Protein AF-A0A936DSF7-F1 (afdb_monomer)

Secondary structure (DSSP, 8-state):
-PPPPPS-SHHHHHHHHHHHHHHHHH-TTTHHIIIIIS---HHHHHHHHHHHHHHHHH--S-----HHHHHHHHHHHS---HHHHHHHHHHHHHHHHHH--SHHHHHHHHHHHHHHHHHHHH-

Structure (mmCIF, N/CA/C/O backbone):
data_AF-A0A936DSF7-F1
#
_entry.id   AF-A0A936DSF7-F1
#
loop_
_atom_site.group_PDB
_atom_site.id
_atom_site.type_symbol
_atom_site.label_atom_id
_atom_site.label_alt_id
_atom_site.label_comp_id
_atom_site.label_asym_id
_atom_site.label_entity_id
_atom_site.label_seq_id
_atom_site.pdbx_PDB_ins_code
_atom_site.Cartn_x
_atom_site.Cartn_y
_atom_site.Cartn_z
_atom_site.occupancy
_atom_site.B_iso_or_equiv
_atom_site.auth_seq_id
_atom_site.auth_comp_id
_atom_site.auth_asym_id
_atom_site.auth_atom_id
_atom_site.pdbx_PDB_model_num
ATOM 1 N N . MET A 1 1 ? -27.766 5.519 6.457 1.00 62.31 1 MET A N 1
ATOM 2 C CA . MET A 1 1 ? -26.632 4.619 6.184 1.00 62.31 1 MET A CA 1
ATOM 3 C C . MET A 1 1 ? -25.737 4.709 7.389 1.00 62.31 1 MET A C 1
ATOM 5 O O . MET A 1 1 ? -25.392 5.827 7.757 1.00 62.31 1 MET A O 1
ATOM 9 N N . ASP A 1 2 ? -25.461 3.582 8.032 1.00 75.12 2 ASP A N 1
ATOM 10 C CA . ASP A 1 2 ? -24.519 3.556 9.147 1.00 75.12 2 ASP A CA 1
ATOM 11 C C . ASP A 1 2 ? -23.113 3.904 8.640 1.00 75.12 2 ASP A C 1
ATOM 13 O O . ASP A 1 2 ? -22.799 3.610 7.478 1.00 75.12 2 ASP A O 1
ATOM 17 N N . PRO A 1 3 ? -22.284 4.562 9.468 1.00 86.19 3 PRO A N 1
ATOM 18 C CA . PRO A 1 3 ? -20.909 4.846 9.099 1.00 86.19 3 PRO A CA 1
ATOM 19 C C . PRO A 1 3 ? -20.162 3.541 8.821 1.00 86.19 3 PRO A C 1
ATOM 21 O O . PRO A 1 3 ? -20.387 2.514 9.472 1.00 86.19 3 PRO A O 1
ATOM 24 N N . ARG A 1 4 ? -19.266 3.579 7.837 1.00 96.12 4 ARG A N 1
ATOM 25 C CA . ARG A 1 4 ? -18.401 2.432 7.544 1.00 96.12 4 ARG A CA 1
ATOM 26 C C . ARG A 1 4 ? -17.424 2.212 8.703 1.00 96.12 4 ARG A C 1
ATOM 28 O O . ARG A 1 4 ? -17.081 3.159 9.409 1.00 96.12 4 ARG A O 1
ATOM 35 N N . PRO A 1 5 ? -16.966 0.971 8.920 1.00 97.44 5 PRO A N 1
ATOM 36 C CA . PRO A 1 5 ? -15.963 0.694 9.941 1.00 97.44 5 PRO A CA 1
ATOM 37 C C . PRO A 1 5 ? -14.621 1.373 9.628 1.00 97.44 5 PRO A C 1
ATOM 39 O O . PRO A 1 5 ? -14.300 1.620 8.467 1.00 97.44 5 PRO A O 1
ATOM 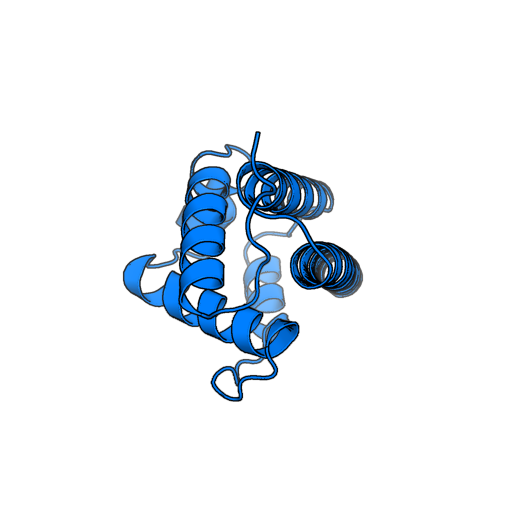42 N N . ASP A 1 6 ? -13.794 1.588 10.653 1.00 98.06 6 ASP A N 1
ATOM 43 C CA . ASP A 1 6 ? -12.396 2.011 10.477 1.00 98.06 6 ASP A CA 1
ATOM 44 C C . ASP A 1 6 ? -11.457 0.801 10.323 1.00 98.06 6 ASP A C 1
ATOM 46 O O . ASP A 1 6 ? -11.837 -0.342 10.584 1.00 98.06 6 ASP A O 1
ATOM 50 N N . LEU A 1 7 ? -10.214 1.035 9.909 1.00 97.56 7 LEU A N 1
ATOM 51 C CA . LEU A 1 7 ? -9.183 0.025 9.661 1.00 97.56 7 LEU A CA 1
ATOM 52 C C . LEU A 1 7 ? -8.406 -0.337 10.948 1.00 97.56 7 LEU A C 1
ATOM 54 O O . LEU A 1 7 ? -7.184 -0.216 11.013 1.00 97.56 7 LEU A O 1
ATOM 58 N N . ASP A 1 8 ? -9.134 -0.734 11.992 1.00 97.81 8 ASP A N 1
ATOM 59 C CA . ASP A 1 8 ? -8.665 -0.838 13.388 1.00 97.81 8 ASP A CA 1
ATOM 60 C C . ASP A 1 8 ? -8.318 -2.256 13.873 1.00 97.81 8 ASP A C 1
ATOM 62 O O . ASP A 1 8 ? -8.012 -2.455 15.048 1.00 97.81 8 ASP A O 1
ATOM 66 N N . SER A 1 9 ? -8.361 -3.248 12.987 1.00 98.50 9 SER A N 1
ATOM 67 C CA . SER A 1 9 ? -8.172 -4.658 13.339 1.00 98.50 9 SER A CA 1
ATOM 68 C C . SER A 1 9 ? -7.507 -5.447 12.207 1.00 98.50 9 SER A C 1
ATOM 70 O O . SER A 1 9 ? -7.687 -5.099 11.031 1.00 98.50 9 SER A O 1
ATOM 72 N N . PRO A 1 10 ? -6.750 -6.517 12.523 1.00 98.38 10 PRO A N 1
ATOM 73 C CA . PRO A 1 10 ? -6.145 -7.390 11.515 1.00 98.38 10 PRO A CA 1
ATOM 74 C C . PRO A 1 10 ? -7.166 -7.960 10.525 1.00 98.38 10 PRO A C 1
ATOM 76 O O . PRO A 1 10 ? -6.908 -8.015 9.325 1.00 98.38 10 PRO A O 1
ATOM 79 N N . GLU A 1 11 ? -8.364 -8.312 10.994 1.00 98.56 11 GLU A N 1
ATOM 80 C CA . GLU A 1 11 ? -9.442 -8.848 10.161 1.00 98.56 11 GLU A CA 1
ATOM 81 C C . GLU A 1 11 ? -9.903 -7.821 9.121 1.00 98.56 11 GLU A C 1
ATOM 83 O O . GLU A 1 11 ? -10.083 -8.150 7.947 1.00 98.56 11 GLU A O 1
ATOM 88 N N . ARG A 1 12 ? -10.041 -6.552 9.521 1.00 98.56 12 ARG A N 1
ATOM 89 C CA . ARG A 1 12 ? -10.419 -5.463 8.609 1.00 98.56 12 ARG A CA 1
ATOM 90 C C . ARG A 1 12 ? -9.302 -5.123 7.631 1.00 98.56 12 ARG A C 1
ATOM 92 O O . ARG A 1 12 ? -9.581 -4.908 6.452 1.00 98.56 12 ARG A O 1
ATOM 99 N N . ILE A 1 13 ? -8.045 -5.147 8.079 1.00 98.69 13 ILE A N 1
ATOM 100 C CA . ILE A 1 13 ? -6.884 -5.025 7.187 1.00 98.69 13 ILE A CA 1
ATOM 101 C C . ILE A 1 13 ? -6.897 -6.150 6.158 1.00 98.69 13 ILE A C 1
ATOM 103 O O . ILE A 1 13 ? -6.724 -5.881 4.973 1.00 98.69 13 ILE A O 1
ATOM 107 N N . ARG A 1 14 ? -7.163 -7.391 6.570 1.00 98.56 14 ARG A N 1
ATOM 108 C CA . ARG A 1 14 ? -7.241 -8.518 5.644 1.00 98.56 14 ARG A CA 1
ATOM 109 C C . ARG A 1 14 ? -8.324 -8.314 4.586 1.00 98.56 14 ARG A C 1
ATOM 111 O O . ARG A 1 14 ? -8.027 -8.444 3.401 1.00 98.56 14 ARG A O 1
ATOM 118 N N . VAL A 1 15 ? -9.537 -7.938 4.998 1.00 98.69 15 VAL A N 1
ATOM 119 C CA . VAL A 1 15 ? -10.650 -7.643 4.077 1.00 98.69 15 VAL A CA 1
ATOM 120 C C . VAL A 1 15 ? -10.268 -6.548 3.080 1.00 98.69 15 VAL A C 1
ATOM 122 O O . VAL A 1 15 ? -10.480 -6.706 1.877 1.00 98.69 15 VAL A O 1
ATOM 125 N N . PHE A 1 16 ? -9.658 -5.465 3.563 1.00 98.75 16 PHE A N 1
ATOM 126 C CA . PHE A 1 16 ? -9.175 -4.382 2.715 1.00 98.75 16 PHE A CA 1
ATOM 127 C C . PHE A 1 16 ? -8.120 -4.860 1.704 1.00 98.75 16 PHE A C 1
ATOM 129 O O . PHE A 1 16 ? -8.231 -4.567 0.514 1.00 98.75 16 PHE A O 1
ATOM 136 N N . ILE A 1 17 ? -7.107 -5.607 2.153 1.00 98.69 17 ILE A N 1
ATOM 137 C CA . ILE A 1 17 ? -6.020 -6.083 1.291 1.00 98.69 17 ILE A CA 1
ATOM 138 C C . ILE A 1 17 ? -6.532 -7.065 0.237 1.00 98.69 17 ILE A C 1
ATOM 140 O O . ILE A 1 17 ? -6.135 -6.945 -0.922 1.00 98.69 17 ILE A O 1
ATOM 144 N N . ASP A 1 18 ? -7.445 -7.971 0.583 1.00 98.56 18 ASP A N 1
ATOM 145 C CA . ASP A 1 18 ? -8.073 -8.868 -0.393 1.00 98.56 18 ASP A CA 1
ATOM 146 C C . ASP A 1 18 ? -8.836 -8.065 -1.465 1.00 98.56 18 ASP A C 1
ATOM 148 O O . ASP A 1 18 ? -8.649 -8.276 -2.667 1.00 98.56 18 ASP A O 1
ATOM 152 N N . ALA A 1 19 ? -9.639 -7.079 -1.047 1.00 98.62 19 ALA A N 1
ATOM 153 C CA . ALA A 1 19 ? -10.392 -6.215 -1.955 1.00 98.62 19 ALA A CA 1
ATOM 154 C C . ALA A 1 19 ? -9.479 -5.347 -2.842 1.00 98.62 19 ALA A C 1
ATOM 156 O O . ALA A 1 19 ? -9.783 -5.100 -4.015 1.00 98.62 19 ALA A O 1
ATOM 157 N N . PHE A 1 20 ? -8.361 -4.878 -2.296 1.00 98.81 20 PHE A N 1
ATOM 158 C CA . PHE A 1 20 ? -7.361 -4.117 -3.029 1.00 98.81 20 PHE A CA 1
ATOM 159 C C . PHE A 1 20 ? -6.652 -4.977 -4.082 1.00 98.81 20 PHE A C 1
ATOM 161 O O . PHE A 1 20 ? -6.586 -4.584 -5.248 1.00 98.81 20 PHE A O 1
ATOM 168 N N . TYR A 1 21 ? -6.189 -6.176 -3.718 1.00 98.56 21 TYR A N 1
ATOM 169 C CA . TYR A 1 21 ? -5.522 -7.071 -4.666 1.00 98.56 21 TYR A CA 1
ATOM 170 C C . TYR A 1 21 ? -6.456 -7.558 -5.769 1.00 98.56 21 TYR A C 1
ATOM 172 O O . TYR A 1 21 ? -6.029 -7.632 -6.917 1.00 98.56 21 TYR A O 1
ATOM 180 N N . ALA A 1 22 ? -7.736 -7.798 -5.475 1.00 98.50 22 ALA A N 1
ATOM 181 C CA . ALA A 1 22 ? -8.716 -8.107 -6.515 1.00 98.50 22 ALA A CA 1
ATOM 182 C C . ALA A 1 22 ? -8.765 -7.018 -7.606 1.00 98.50 22 ALA A C 1
ATOM 184 O O . ALA A 1 22 ? -8.830 -7.333 -8.792 1.00 98.50 22 ALA A O 1
ATOM 185 N N . ARG A 1 23 ? -8.661 -5.737 -7.223 1.00 98.69 23 ARG A N 1
ATOM 186 C CA . ARG A 1 23 ? -8.611 -4.612 -8.172 1.00 98.69 23 ARG A CA 1
ATOM 187 C C . ARG A 1 23 ? -7.275 -4.528 -8.904 1.00 98.69 23 ARG A C 1
ATOM 189 O O . ARG A 1 23 ? -7.269 -4.332 -10.112 1.00 98.69 23 ARG A O 1
ATOM 196 N N . VAL A 1 24 ? -6.155 -4.697 -8.197 1.00 98.56 24 VAL A N 1
ATOM 197 C CA . VAL A 1 24 ? -4.805 -4.671 -8.793 1.00 98.56 24 VAL A CA 1
ATOM 198 C C . VAL A 1 24 ? -4.645 -5.745 -9.866 1.00 98.56 24 VAL A C 1
ATOM 200 O O . VAL A 1 24 ? -4.094 -5.472 -10.927 1.00 98.56 24 VAL A O 1
ATOM 203 N N . LEU A 1 25 ? -5.139 -6.956 -9.609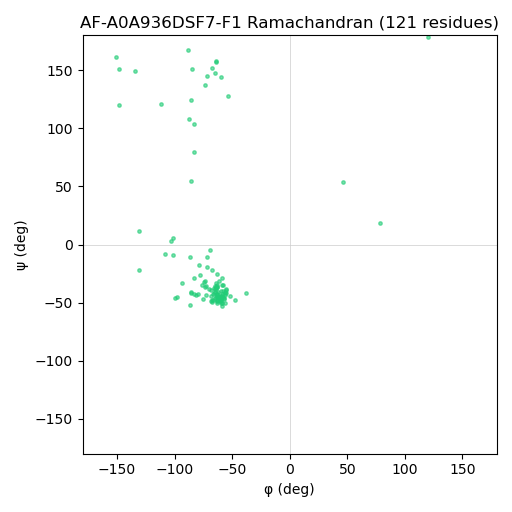 1.00 98.25 25 LEU A N 1
ATOM 204 C CA . LEU A 1 25 ? -5.003 -8.083 -10.534 1.00 98.25 25 LEU A CA 1
ATOM 205 C C . LEU A 1 25 ? -6.002 -8.045 -11.695 1.00 98.25 25 LEU A C 1
ATOM 207 O O . LEU A 1 25 ? -5.786 -8.716 -12.697 1.00 98.25 25 LEU A O 1
ATOM 211 N N . ALA A 1 26 ? -7.076 -7.265 -11.572 1.00 98.31 26 ALA A N 1
ATOM 212 C CA . ALA A 1 26 ? -7.998 -6.983 -12.670 1.00 98.31 26 ALA A CA 1
ATOM 213 C C . ALA A 1 26 ? -7.546 -5.790 -13.532 1.00 98.31 26 ALA A C 1
ATOM 215 O O . ALA A 1 26 ? -8.124 -5.539 -14.589 1.00 98.31 26 ALA A O 1
ATOM 216 N N . ASP A 1 27 ? -6.542 -5.032 -13.087 1.00 98.62 27 ASP A N 1
ATOM 217 C CA . ASP A 1 27 ? -6.087 -3.836 -13.779 1.00 98.62 27 ASP A CA 1
ATOM 218 C C . ASP A 1 27 ? -5.057 -4.160 -14.875 1.00 98.62 27 ASP A C 1
ATOM 220 O O . ASP A 1 27 ? -4.010 -4.730 -14.573 1.00 98.62 27 ASP A O 1
ATOM 224 N N . PRO A 1 28 ? -5.278 -3.758 -16.139 1.00 97.81 28 PRO A N 1
ATOM 225 C CA . PRO A 1 28 ? -4.398 -4.136 -17.245 1.00 97.81 28 PRO A CA 1
ATOM 226 C C . PRO A 1 28 ? -2.996 -3.513 -17.177 1.00 97.81 28 PRO A C 1
ATOM 228 O O . PRO A 1 28 ? -2.072 -4.047 -17.789 1.00 97.81 28 PRO A O 1
ATOM 231 N N . LEU A 1 29 ? -2.813 -2.401 -16.454 1.00 97.56 29 LEU A N 1
ATOM 232 C CA . LEU A 1 29 ? -1.498 -1.782 -16.275 1.00 97.56 29 LEU A CA 1
ATOM 233 C C . LEU A 1 29 ? -0.711 -2.486 -15.164 1.00 97.56 29 LEU A C 1
ATOM 235 O O . LEU A 1 29 ? 0.484 -2.743 -15.320 1.00 97.56 29 LEU A O 1
ATOM 239 N N . LEU A 1 30 ? -1.369 -2.792 -14.044 1.00 98.25 30 LEU A N 1
ATOM 240 C CA . LEU A 1 30 ? -0.704 -3.368 -12.877 1.00 98.25 30 LEU A CA 1
ATOM 241 C C . LEU A 1 30 ? -0.585 -4.887 -12.937 1.00 98.25 30 LEU A C 1
ATOM 243 O O . LEU A 1 30 ? 0.465 -5.409 -12.566 1.00 98.25 30 LEU A O 1
ATOM 247 N N . ALA A 1 31 ? -1.611 -5.602 -13.400 1.00 98.06 31 ALA A N 1
ATOM 248 C CA . ALA A 1 31 ? -1.647 -7.061 -13.352 1.00 98.06 31 ALA A CA 1
ATOM 249 C C . ALA A 1 31 ? -0.386 -7.719 -13.947 1.00 98.06 31 ALA A C 1
ATOM 251 O O . ALA A 1 31 ? 0.189 -8.560 -13.254 1.00 98.06 31 ALA A O 1
ATOM 252 N N . PRO A 1 32 ? 0.159 -7.292 -15.108 1.00 97.56 32 PRO A N 1
ATOM 253 C CA . PRO A 1 32 ? 1.400 -7.863 -15.640 1.00 97.56 32 PRO A CA 1
ATOM 254 C C . PRO A 1 32 ? 2.622 -7.688 -14.723 1.00 97.56 32 PRO A C 1
ATOM 256 O O . PRO A 1 32 ? 3.516 -8.529 -14.692 1.00 97.56 32 PRO A O 1
ATOM 259 N N . ILE A 1 33 ? 2.690 -6.605 -13.939 1.00 97.50 33 ILE A N 1
ATOM 260 C CA . ILE A 1 33 ? 3.790 -6.376 -12.987 1.00 97.50 33 ILE A CA 1
ATOM 261 C C . ILE A 1 33 ? 3.737 -7.420 -11.867 1.00 97.50 33 ILE A C 1
ATOM 263 O O . ILE A 1 33 ? 4.771 -7.970 -11.487 1.00 97.50 33 ILE A O 1
ATOM 267 N N . PHE A 1 34 ? 2.541 -7.713 -11.354 1.00 97.62 34 PHE A N 1
ATOM 268 C CA . PHE A 1 34 ? 2.348 -8.654 -10.251 1.00 97.62 34 PHE A CA 1
ATOM 269 C C . PHE A 1 34 ? 2.381 -10.120 -10.711 1.00 97.62 34 PHE A C 1
ATOM 271 O O . PHE A 1 34 ? 3.010 -10.946 -10.048 1.00 97.62 34 PHE A O 1
ATOM 278 N N . LEU A 1 35 ? 1.740 -10.438 -11.837 1.00 96.81 35 LEU A N 1
ATOM 279 C CA . LEU A 1 35 ? 1.577 -11.805 -12.337 1.00 96.81 35 LEU A CA 1
ATOM 280 C C . LEU A 1 35 ? 2.768 -12.281 -13.172 1.00 96.81 35 LEU A C 1
ATOM 282 O O . LEU A 1 35 ? 3.223 -13.402 -12.973 1.00 96.81 35 LEU A O 1
ATOM 286 N N . ASP A 1 36 ? 3.317 -11.433 -14.043 1.00 96.31 36 ASP A N 1
ATOM 287 C CA . ASP A 1 36 ? 4.341 -11.877 -14.998 1.00 96.31 36 ASP A CA 1
ATOM 288 C C . ASP A 1 36 ? 5.755 -11.558 -14.500 1.00 96.31 36 ASP A C 1
ATOM 290 O O . ASP A 1 36 ? 6.656 -12.393 -14.563 1.00 96.31 36 ASP A O 1
ATOM 294 N N . VAL A 1 37 ? 5.974 -10.342 -13.986 1.00 96.00 37 VAL A N 1
ATOM 295 C CA . VAL A 1 37 ? 7.326 -9.887 -13.608 1.00 96.00 37 VAL A CA 1
ATOM 296 C C . VAL A 1 37 ? 7.686 -10.301 -12.185 1.00 96.00 37 VAL A 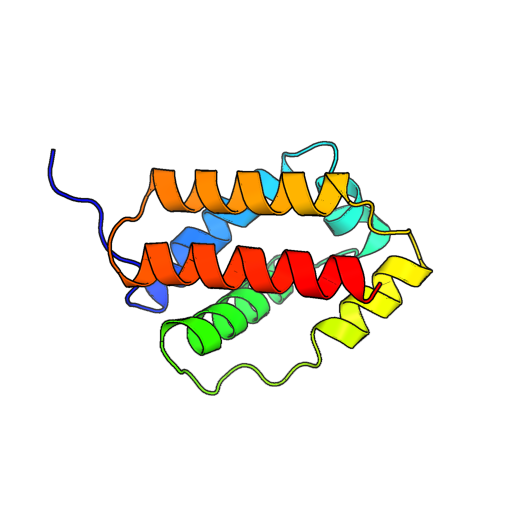C 1
ATOM 298 O O . VAL A 1 37 ? 8.759 -10.863 -11.938 1.00 96.00 37 VAL A O 1
ATOM 301 N N . ALA A 1 38 ? 6.808 -9.985 -11.231 1.00 96.12 38 ALA A N 1
ATOM 302 C CA . ALA A 1 38 ? 6.981 -10.377 -9.840 1.00 96.12 38 ALA A CA 1
ATOM 303 C C . ALA A 1 38 ? 6.618 -11.849 -9.615 1.00 96.12 38 ALA A C 1
ATOM 305 O O . ALA A 1 38 ? 7.160 -12.445 -8.683 1.00 96.12 38 ALA A O 1
ATOM 306 N N . ALA A 1 39 ? 5.743 -12.409 -10.462 1.00 96.62 39 ALA A N 1
ATOM 307 C CA . ALA A 1 39 ? 5.262 -13.787 -10.397 1.00 96.62 39 ALA A CA 1
A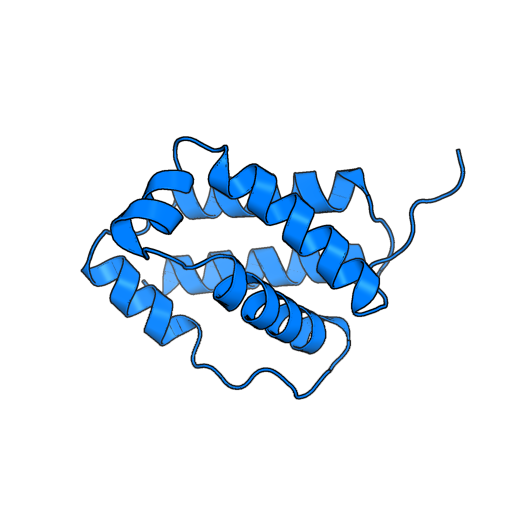TOM 308 C C . ALA A 1 39 ? 4.847 -14.181 -8.973 1.00 96.62 39 ALA A C 1
ATOM 310 O O . ALA A 1 39 ? 5.371 -15.126 -8.379 1.00 96.62 39 ALA A O 1
ATOM 311 N N . ILE A 1 40 ? 3.963 -13.375 -8.374 1.00 96.50 40 ILE A N 1
ATOM 312 C CA . ILE A 1 40 ? 3.559 -13.587 -6.986 1.00 96.50 40 ILE A CA 1
ATOM 313 C C . ILE A 1 40 ? 2.629 -14.796 -6.846 1.00 96.50 40 ILE A C 1
ATOM 315 O O . ILE A 1 40 ? 1.652 -14.949 -7.569 1.00 96.50 40 ILE A O 1
ATOM 319 N N . GLU A 1 41 ? 2.865 -15.593 -5.808 1.00 96.81 41 GLU A N 1
ATOM 320 C CA . GLU A 1 41 ? 1.903 -16.588 -5.333 1.00 96.81 41 GLU A CA 1
ATOM 321 C C . GLU A 1 41 ? 0.959 -15.934 -4.322 1.00 96.81 41 GLU A C 1
ATOM 323 O O . GLU A 1 41 ? 1.371 -15.637 -3.195 1.00 96.81 41 GLU A O 1
ATOM 328 N N . LEU A 1 42 ? -0.305 -15.696 -4.693 1.00 94.88 42 LEU A N 1
ATOM 329 C CA . LEU A 1 42 ? -1.246 -14.910 -3.874 1.00 94.88 42 LEU A CA 1
ATOM 330 C C . LEU A 1 42 ? -1.428 -15.460 -2.459 1.00 94.88 42 LEU A C 1
ATOM 332 O O . LEU A 1 42 ? -1.399 -14.694 -1.495 1.00 94.88 42 LEU A O 1
ATOM 336 N N . SER A 1 43 ? -1.531 -16.782 -2.319 1.00 95.50 43 SER A N 1
ATOM 337 C CA . SER A 1 43 ? -1.678 -17.453 -1.019 1.00 95.50 43 SER A CA 1
ATOM 338 C C . SER A 1 43 ? -0.516 -17.164 -0.062 1.00 95.50 43 SER A C 1
ATOM 340 O O . SER A 1 43 ? -0.704 -17.138 1.153 1.00 95.50 43 SER A O 1
ATOM 342 N N . ARG A 1 44 ? 0.681 -16.896 -0.600 1.00 96.56 44 ARG A N 1
ATOM 343 C CA . ARG A 1 44 ? 1.877 -16.518 0.165 1.00 96.56 44 ARG A CA 1
ATOM 344 C C . ARG A 1 44 ? 2.039 -15.009 0.277 1.00 96.56 44 ARG A C 1
ATOM 346 O O . ARG A 1 44 ? 2.559 -14.533 1.282 1.00 96.56 44 ARG A O 1
ATOM 353 N N . HIS A 1 45 ? 1.630 -14.266 -0.747 1.00 97.12 45 HIS A N 1
ATOM 354 C CA . HIS A 1 45 ? 1.844 -12.829 -0.841 1.00 97.12 45 HIS A CA 1
ATOM 355 C C . HIS A 1 45 ? 0.907 -12.036 0.070 1.00 97.12 45 HIS A C 1
ATOM 357 O O . HIS A 1 45 ? 1.372 -11.183 0.823 1.00 97.12 45 HIS A O 1
ATOM 363 N N . ILE A 1 46 ? -0.390 -12.354 0.068 1.00 97.88 46 ILE A N 1
ATOM 364 C CA . ILE A 1 46 ? -1.390 -11.608 0.842 1.00 97.88 46 ILE A CA 1
ATOM 365 C C . ILE A 1 46 ? -1.060 -11.558 2.345 1.00 97.88 46 ILE A C 1
ATOM 367 O O . ILE A 1 46 ? -1.057 -10.451 2.890 1.00 97.88 46 I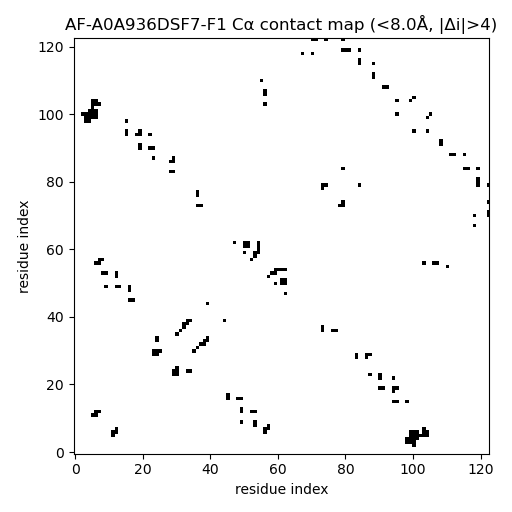LE A O 1
ATOM 371 N N . PRO A 1 47 ? -0.694 -12.666 3.028 1.00 97.81 47 PRO A N 1
ATOM 372 C CA . PRO A 1 47 ? -0.325 -12.607 4.446 1.00 97.81 47 PRO A CA 1
ATOM 373 C C . PRO A 1 47 ? 0.856 -11.670 4.740 1.00 97.81 47 PRO A C 1
ATOM 375 O O . PRO A 1 47 ? 0.873 -10.995 5.766 1.00 97.81 47 PRO A O 1
ATOM 378 N N . ILE A 1 48 ? 1.831 -11.577 3.828 1.00 97.88 48 ILE A N 1
ATOM 379 C CA . ILE A 1 48 ? 2.988 -10.678 3.976 1.00 97.88 48 ILE A CA 1
ATOM 380 C C . ILE A 1 48 ? 2.540 -9.216 3.931 1.00 97.88 48 ILE A C 1
ATOM 382 O O . ILE A 1 48 ? 3.034 -8.396 4.706 1.00 97.88 48 ILE A O 1
ATOM 386 N N . ILE A 1 49 ? 1.624 -8.890 3.020 1.00 98.12 49 ILE A N 1
ATOM 387 C CA . ILE A 1 49 ? 1.113 -7.528 2.863 1.00 98.12 49 ILE A CA 1
ATOM 388 C C . ILE A 1 49 ? 0.175 -7.152 4.014 1.00 98.12 49 ILE A C 1
ATOM 390 O O . ILE A 1 49 ? 0.241 -6.018 4.482 1.00 98.12 49 ILE A O 1
ATOM 394 N N . CYS A 1 50 ? -0.618 -8.094 4.533 1.00 98.50 50 CYS A N 1
ATOM 395 C CA . CYS A 1 50 ? -1.405 -7.880 5.752 1.00 98.50 50 CYS A CA 1
ATOM 396 C C . CYS A 1 50 ? -0.489 -7.519 6.927 1.00 98.50 50 CYS A C 1
ATOM 398 O O . CYS A 1 50 ? -0.620 -6.431 7.480 1.00 98.50 50 CYS A O 1
ATOM 400 N N . ALA A 1 51 ? 0.539 -8.332 7.199 1.00 98.31 51 ALA A N 1
ATOM 401 C CA . ALA A 1 51 ? 1.510 -8.057 8.261 1.00 98.31 51 ALA A CA 1
ATOM 402 C C . ALA A 1 51 ? 2.229 -6.704 8.080 1.00 98.31 51 ALA A C 1
ATOM 404 O O . ALA A 1 51 ? 2.550 -6.021 9.056 1.00 98.31 51 ALA A O 1
ATOM 405 N N . TYR A 1 52 ? 2.493 -6.294 6.833 1.00 98.25 52 TYR A N 1
ATOM 406 C CA . TYR A 1 52 ? 3.069 -4.980 6.539 1.00 98.25 52 TYR A CA 1
ATOM 407 C C . TYR A 1 52 ? 2.144 -3.839 6.970 1.00 98.25 52 TYR A C 1
ATOM 409 O O . TYR A 1 52 ? 2.586 -2.912 7.651 1.00 98.25 52 TYR A O 1
ATOM 417 N N . TRP A 1 53 ? 0.865 -3.908 6.605 1.00 98.44 53 TRP A N 1
ATOM 418 C CA . TRP A 1 53 ? -0.110 -2.875 6.946 1.00 98.44 53 TRP A CA 1
ATOM 419 C C . TRP A 1 53 ? -0.515 -2.908 8.419 1.00 98.44 53 TRP A C 1
ATOM 421 O O . TRP A 1 53 ? -0.611 -1.847 9.029 1.00 98.44 53 TRP A O 1
ATOM 431 N N . GLU A 1 54 ? -0.632 -4.083 9.035 1.00 98.50 54 GLU A N 1
ATOM 432 C CA . GLU A 1 54 ? -0.813 -4.231 10.485 1.00 98.50 54 GLU A CA 1
ATOM 433 C C . GLU A 1 54 ? 0.314 -3.534 11.255 1.00 98.50 54 GLU A C 1
ATOM 435 O O . GLU A 1 54 ? 0.058 -2.782 12.194 1.00 98.50 54 GLU A O 1
ATOM 440 N N . LYS A 1 55 ? 1.569 -3.682 10.813 1.00 97.88 55 LYS A N 1
ATOM 441 C CA . LYS A 1 55 ? 2.696 -2.947 11.400 1.00 97.88 55 LYS A CA 1
ATOM 442 C C . LYS A 1 55 ? 2.547 -1.431 11.268 1.00 97.88 55 LYS A C 1
ATOM 444 O O . LYS A 1 55 ? 2.807 -0.700 12.220 1.00 97.88 55 LYS A O 1
ATOM 449 N N . LEU A 1 56 ? 2.172 -0.937 10.092 1.00 97.44 56 LEU A N 1
ATOM 450 C CA . LEU A 1 56 ? 2.122 0.506 9.819 1.00 97.44 56 LEU A CA 1
ATOM 451 C C . LEU A 1 56 ? 0.928 1.219 10.471 1.00 97.44 56 LEU A C 1
ATOM 453 O O . LEU A 1 56 ? 1.029 2.402 10.830 1.00 97.44 56 LEU A O 1
ATOM 457 N N . ILE A 1 57 ? -0.196 0.514 10.592 1.00 98.19 57 ILE A N 1
ATOM 458 C CA . ILE A 1 57 ? -1.470 1.066 11.058 1.00 98.19 57 ILE A CA 1
ATOM 459 C C . ILE A 1 57 ? -1.711 0.740 12.527 1.00 98.19 57 ILE A C 1
ATOM 461 O O . ILE A 1 57 ? -2.034 1.650 13.285 1.00 98.19 57 ILE A O 1
ATOM 465 N N . LEU A 1 58 ? -1.490 -0.511 12.935 1.00 97.94 58 LEU A N 1
ATOM 466 C CA . LEU A 1 58 ? -1.782 -1.001 14.288 1.00 97.94 58 LEU A CA 1
ATOM 467 C C . LEU A 1 58 ? -0.536 -1.102 15.179 1.00 97.94 58 LEU A C 1
ATOM 469 O O . LEU A 1 58 ? -0.657 -1.331 16.377 1.00 97.94 58 LEU A O 1
ATOM 473 N N . GLY A 1 59 ? 0.667 -0.935 14.620 1.00 97.25 59 GLY A N 1
ATOM 474 C CA . GLY A 1 59 ? 1.917 -1.038 15.379 1.00 97.25 59 GLY A CA 1
ATOM 475 C C . GLY A 1 59 ? 2.366 -2.474 15.668 1.00 97.25 59 GLY A C 1
ATOM 476 O O . GLY A 1 59 ? 3.189 -2.678 16.556 1.00 97.25 59 GLY A O 1
ATOM 477 N N . ALA A 1 60 ? 1.855 -3.465 14.929 1.00 96.44 60 ALA A N 1
ATOM 478 C CA . ALA A 1 60 ? 2.258 -4.865 15.068 1.00 96.44 60 ALA A CA 1
ATOM 479 C C . ALA A 1 60 ? 3.740 -5.109 14.698 1.00 96.44 60 ALA A C 1
ATOM 481 O O . ALA A 1 60 ? 4.343 -4.378 13.907 1.00 96.44 60 ALA A O 1
ATOM 482 N N . ASP A 1 61 ? 4.340 -6.181 15.214 1.00 91.94 61 ASP A N 1
ATOM 483 C CA . ASP A 1 61 ? 5.769 -6.496 15.054 1.00 91.94 61 ASP A CA 1
ATOM 484 C C . ASP A 1 61 ? 6.071 -7.601 14.015 1.00 91.94 61 ASP A C 1
ATOM 486 O O . ASP A 1 61 ? 7.238 -7.943 13.777 1.00 91.94 61 ASP A O 1
ATOM 490 N N . GLY A 1 62 ? 5.037 -8.113 13.336 1.00 85.94 62 GLY A N 1
ATOM 491 C CA . GLY A 1 62 ? 5.103 -9.268 12.431 1.00 85.94 62 GLY A CA 1
ATOM 492 C C . GLY A 1 62 ? 5.816 -9.052 11.085 1.00 85.94 62 GLY A C 1
ATOM 493 O O . GLY A 1 62 ? 6.106 -10.023 10.385 1.00 85.94 62 GLY A O 1
ATOM 494 N N . TYR A 1 63 ? 6.149 -7.812 10.698 1.00 92.75 63 TYR A N 1
ATOM 495 C CA . TYR A 1 63 ? 6.799 -7.514 9.410 1.00 92.75 63 TYR A CA 1
ATOM 496 C C . TYR A 1 63 ? 8.250 -7.028 9.541 1.00 92.75 63 TYR A C 1
ATOM 498 O O . TYR A 1 63 ? 8.536 -5.970 10.118 1.00 92.75 63 TYR A O 1
ATOM 506 N N . ARG A 1 64 ? 9.179 -7.772 8.916 1.00 88.94 64 ARG A N 1
ATOM 507 C CA . ARG A 1 64 ? 10.640 -7.553 9.008 1.00 88.94 64 ARG A CA 1
ATOM 508 C C . ARG A 1 64 ? 11.381 -7.529 7.664 1.00 88.94 64 ARG A C 1
ATOM 510 O O . ARG A 1 64 ? 12.604 -7.587 7.639 1.00 88.94 64 ARG A O 1
ATOM 517 N N . ARG A 1 65 ? 10.673 -7.463 6.532 1.00 91.50 65 ARG A N 1
ATOM 518 C CA . ARG A 1 65 ? 11.309 -7.521 5.203 1.00 91.50 65 ARG A CA 1
ATOM 519 C C . ARG A 1 65 ? 11.799 -6.148 4.735 1.00 91.50 65 ARG A C 1
ATOM 521 O O . ARG A 1 65 ? 11.194 -5.121 5.034 1.00 91.50 65 ARG A O 1
ATOM 528 N N . HIS A 1 66 ? 12.854 -6.143 3.921 1.00 92.06 66 HIS A N 1
ATOM 529 C CA . HIS A 1 66 ? 13.382 -4.939 3.276 1.00 92.06 66 HIS A CA 1
ATOM 530 C C . HIS A 1 66 ? 12.598 -4.606 1.998 1.00 92.06 66 HIS A C 1
ATOM 532 O O . HIS A 1 66 ? 13.046 -4.906 0.891 1.00 92.06 66 HIS A O 1
ATOM 538 N N . THR A 1 67 ? 11.422 -3.983 2.153 1.00 92.88 67 THR A N 1
ATOM 539 C CA . THR A 1 67 ? 10.488 -3.666 1.053 1.00 92.88 67 THR A CA 1
ATOM 540 C C . THR A 1 67 ? 11.179 -3.017 -0.149 1.00 92.88 67 THR A C 1
ATOM 542 O O . THR A 1 67 ? 10.996 -3.478 -1.272 1.00 92.88 67 THR A O 1
ATOM 545 N N . MET A 1 68 ? 12.020 -2.000 0.063 1.00 94.12 68 MET A N 1
ATOM 546 C CA . MET A 1 68 ? 12.687 -1.294 -1.040 1.00 94.12 68 MET A CA 1
ATOM 547 C C . MET A 1 68 ? 13.629 -2.183 -1.858 1.00 94.12 68 MET A C 1
ATOM 549 O O . MET A 1 68 ? 13.672 -2.042 -3.073 1.00 94.12 68 MET A O 1
ATOM 553 N N . ASN A 1 69 ? 14.343 -3.126 -1.237 1.00 95.38 69 ASN A N 1
ATOM 554 C CA . ASN A 1 69 ? 15.261 -4.006 -1.971 1.00 95.38 69 ASN A CA 1
ATOM 555 C C . ASN A 1 69 ? 14.500 -4.931 -2.929 1.00 95.38 69 ASN A C 1
ATOM 557 O O . ASN A 1 69 ? 14.947 -5.158 -4.050 1.00 95.38 69 ASN A O 1
ATOM 561 N N . ILE A 1 70 ? 13.321 -5.405 -2.514 1.00 94.88 70 ILE A N 1
ATOM 562 C CA . ILE A 1 70 ? 12.431 -6.213 -3.359 1.00 94.88 70 ILE A CA 1
ATOM 563 C C . ILE A 1 70 ? 11.975 -5.400 -4.577 1.00 94.88 70 ILE A C 1
ATOM 565 O O . ILE A 1 70 ? 12.038 -5.891 -5.701 1.00 94.88 70 ILE A O 1
ATOM 569 N N . HIS A 1 71 ? 11.576 -4.142 -4.373 1.00 96.25 71 HIS A N 1
ATOM 570 C CA . HIS A 1 71 ? 11.090 -3.294 -5.463 1.00 96.25 71 HIS A CA 1
ATOM 571 C C . HIS A 1 71 ? 12.218 -2.815 -6.388 1.00 96.25 71 HIS A C 1
ATOM 573 O O . HIS A 1 71 ? 11.993 -2.726 -7.588 1.00 96.25 71 HIS A O 1
ATOM 579 N N . ARG A 1 72 ? 13.448 -2.609 -5.887 1.00 96.69 72 ARG A N 1
ATOM 580 C CA . ARG A 1 72 ? 14.637 -2.376 -6.735 1.00 96.69 72 ARG A CA 1
ATOM 581 C C . ARG A 1 72 ? 14.930 -3.570 -7.634 1.00 96.69 72 ARG A C 1
ATOM 583 O O . ARG A 1 72 ? 15.163 -3.395 -8.824 1.00 96.69 72 ARG A O 1
ATOM 590 N N . ALA A 1 73 ? 14.889 -4.783 -7.082 1.00 95.81 73 ALA A N 1
ATOM 591 C CA . ALA A 1 73 ? 15.089 -5.998 -7.867 1.00 95.81 73 ALA A CA 1
ATOM 592 C C . ALA A 1 73 ? 13.992 -6.180 -8.930 1.00 95.81 73 ALA A C 1
ATOM 594 O O . ALA A 1 73 ? 14.279 -6.631 -10.035 1.00 95.81 73 ALA A O 1
ATOM 595 N N . LEU A 1 74 ? 12.747 -5.802 -8.615 1.00 96.12 74 LEU A N 1
ATOM 596 C CA . LEU A 1 74 ? 11.650 -5.794 -9.581 1.00 96.12 74 LEU A CA 1
ATOM 597 C C . LEU A 1 74 ? 11.863 -4.737 -10.674 1.00 96.12 74 LEU A C 1
ATOM 599 O O . LEU A 1 74 ? 11.774 -5.068 -11.852 1.00 96.12 74 LEU A O 1
ATOM 603 N N . HIS A 1 75 ? 12.217 -3.507 -10.289 1.00 96.44 75 HIS A N 1
ATOM 604 C CA . HIS A 1 75 ? 12.507 -2.407 -11.209 1.00 96.44 75 HIS A CA 1
ATOM 605 C C . HIS A 1 75 ? 13.642 -2.761 -12.182 1.00 96.44 75 HIS A C 1
ATOM 607 O O . HIS A 1 75 ? 13.542 -2.493 -13.375 1.00 96.44 75 HIS A O 1
ATOM 613 N N . ALA A 1 76 ? 14.687 -3.439 -11.698 1.00 96.50 76 ALA A N 1
ATOM 614 C CA . ALA A 1 76 ? 15.787 -3.915 -12.534 1.00 96.50 76 ALA A CA 1
ATOM 615 C C . ALA A 1 76 ? 15.352 -4.953 -13.589 1.00 96.50 76 ALA A C 1
ATOM 617 O O . ALA A 1 76 ? 16.006 -5.077 -14.621 1.00 96.50 76 ALA A O 1
ATOM 618 N N . LYS A 1 77 ? 14.261 -5.697 -13.352 1.00 95.94 77 LYS A N 1
ATOM 619 C CA . LYS A 1 77 ? 13.666 -6.613 -14.344 1.00 95.94 77 LYS A CA 1
ATOM 620 C C . LYS A 1 77 ? 12.741 -5.883 -15.316 1.00 95.94 77 LYS A C 1
ATOM 622 O O . LYS A 1 77 ? 12.747 -6.174 -16.507 1.00 95.94 77 LYS A O 1
ATOM 627 N N . ARG A 1 78 ? 11.918 -4.969 -14.799 1.00 94.12 78 ARG A N 1
ATOM 628 C CA . ARG A 1 78 ? 11.019 -4.110 -15.572 1.00 94.12 78 ARG A CA 1
ATOM 629 C C . ARG A 1 78 ? 10.868 -2.779 -14.838 1.00 94.12 78 ARG A C 1
ATOM 631 O O . ARG A 1 78 ? 10.358 -2.802 -13.714 1.00 94.12 78 ARG A O 1
ATOM 638 N N . PRO A 1 79 ? 11.237 -1.644 -15.457 1.00 94.38 79 PRO A N 1
ATOM 639 C CA . PRO A 1 79 ? 11.086 -0.341 -14.830 1.00 94.38 79 PRO A CA 1
ATOM 640 C C . PRO A 1 79 ? 9.651 -0.109 -14.354 1.00 94.38 79 PRO A C 1
ATOM 642 O O . PRO A 1 79 ? 8.689 -0.289 -15.104 1.00 94.38 79 PRO A O 1
ATOM 645 N N . LEU A 1 80 ? 9.520 0.263 -13.083 1.00 95.19 80 LEU A N 1
ATOM 646 C CA . LEU A 1 80 ? 8.249 0.670 -12.496 1.00 95.19 80 LEU A CA 1
ATOM 647 C C . LEU A 1 80 ? 8.019 2.144 -12.834 1.00 95.19 80 LEU A C 1
ATOM 649 O O . LEU A 1 80 ? 8.659 3.021 -12.259 1.00 95.19 80 LEU A O 1
ATOM 653 N N . ASP A 1 81 ? 7.138 2.389 -13.797 1.00 91.25 81 ASP A N 1
ATOM 654 C CA . ASP A 1 81 ? 6.814 3.724 -14.301 1.00 91.25 81 ASP A CA 1
ATOM 655 C C . ASP A 1 81 ? 5.994 4.539 -13.273 1.00 91.25 81 ASP A C 1
ATOM 657 O O . ASP A 1 81 ? 5.143 3.959 -12.583 1.00 91.25 81 ASP A O 1
ATOM 661 N N . PRO A 1 82 ? 6.184 5.872 -13.178 1.00 95.81 82 PRO A N 1
ATOM 662 C CA . PRO A 1 82 ? 5.279 6.788 -12.473 1.00 95.81 82 PRO A CA 1
ATOM 663 C C . PRO A 1 82 ? 3.778 6.477 -12.613 1.00 95.81 82 PRO A C 1
ATOM 665 O O . PRO A 1 82 ? 3.044 6.512 -11.623 1.00 95.81 82 PRO A O 1
ATOM 668 N N . GLN A 1 83 ? 3.319 6.110 -13.812 1.00 97.31 83 GLN A N 1
ATOM 669 C CA . GLN A 1 83 ? 1.920 5.779 -14.082 1.00 97.31 83 GLN A CA 1
ATOM 670 C C . GLN A 1 83 ? 1.447 4.547 -13.294 1.00 97.31 83 GLN A C 1
ATOM 672 O O . GLN A 1 83 ? 0.297 4.492 -12.850 1.00 97.31 83 GLN A O 1
ATOM 677 N N . ALA A 1 84 ? 2.323 3.561 -13.076 1.00 97.50 84 ALA A N 1
ATOM 678 C CA . ALA A 1 84 ? 2.002 2.390 -12.266 1.00 97.50 84 ALA A CA 1
ATOM 679 C C . ALA A 1 84 ? 1.827 2.772 -10.787 1.00 97.50 84 ALA A C 1
ATOM 681 O O . ALA A 1 84 ? 0.894 2.296 -10.139 1.00 97.50 84 ALA A O 1
ATOM 682 N N . PHE A 1 85 ? 2.655 3.678 -10.258 1.00 98.19 85 PHE A N 1
ATOM 683 C CA . PHE A 1 85 ? 2.499 4.186 -8.891 1.00 98.19 85 PHE A CA 1
ATOM 684 C C . PHE A 1 85 ? 1.195 4.962 -8.703 1.00 98.19 85 PHE A C 1
ATOM 686 O O . PHE A 1 85 ? 0.463 4.715 -7.741 1.00 98.19 85 PHE A O 1
ATOM 693 N N . GLU A 1 86 ? 0.867 5.852 -9.642 1.00 98.25 86 GLU A N 1
ATOM 694 C CA . GLU A 1 86 ? -0.393 6.598 -9.627 1.00 98.25 86 GLU A CA 1
ATOM 695 C C . GLU A 1 86 ? -1.599 5.650 -9.683 1.00 98.25 86 GLU A C 1
ATOM 697 O O . GLU A 1 86 ? -2.541 5.773 -8.891 1.00 98.25 86 GLU A O 1
ATOM 702 N N . ARG A 1 87 ? -1.562 4.650 -10.577 1.00 98.50 87 ARG A N 1
ATOM 703 C CA . ARG A 1 87 ? -2.641 3.662 -10.694 1.00 98.50 87 ARG A CA 1
ATOM 704 C C . ARG A 1 87 ? -2.797 2.844 -9.421 1.00 98.50 87 ARG A C 1
ATOM 706 O O . ARG A 1 87 ? -3.925 2.673 -8.965 1.00 98.50 87 ARG A O 1
ATOM 713 N N . TRP A 1 88 ? -1.693 2.380 -8.841 1.00 98.69 88 TRP A N 1
ATOM 714 C CA . TRP A 1 88 ? -1.693 1.615 -7.598 1.00 98.69 88 TRP A CA 1
ATOM 715 C C . TRP A 1 88 ? -2.317 2.417 -6.449 1.00 98.69 88 TRP A C 1
ATOM 717 O O . TRP A 1 88 ? -3.202 1.907 -5.762 1.00 98.69 88 TRP A O 1
ATOM 727 N N . LEU A 1 89 ? -1.939 3.693 -6.292 1.00 98.62 89 LEU A N 1
ATOM 728 C CA . LEU A 1 89 ? -2.503 4.577 -5.263 1.00 98.62 89 LEU A CA 1
ATOM 729 C C . LEU A 1 89 ? -3.997 4.813 -5.452 1.00 98.62 89 LEU A C 1
ATOM 731 O O . LEU A 1 89 ? -4.759 4.748 -4.487 1.00 98.62 89 LEU A O 1
ATOM 735 N N . ARG A 1 90 ? -4.428 5.054 -6.692 1.00 98.69 90 ARG A N 1
ATOM 736 C CA . ARG A 1 90 ? -5.847 5.225 -7.005 1.00 98.69 90 ARG A CA 1
ATOM 737 C C . ARG A 1 90 ? -6.653 3.987 -6.616 1.00 98.69 90 ARG A C 1
ATOM 739 O O . ARG A 1 90 ? -7.634 4.122 -5.895 1.00 98.69 90 ARG A O 1
ATOM 746 N N . LEU A 1 91 ? -6.223 2.791 -7.025 1.00 98.88 91 LEU A N 1
ATOM 747 C CA . LEU A 1 91 ? -6.927 1.550 -6.679 1.00 98.88 91 LEU A CA 1
ATOM 748 C C . LEU A 1 91 ? -6.917 1.276 -5.168 1.00 98.88 91 LEU A C 1
ATOM 750 O O . LEU A 1 91 ? -7.887 0.734 -4.641 1.00 98.88 91 LEU A O 1
ATOM 754 N N . PHE A 1 92 ? -5.850 1.667 -4.464 1.00 98.81 92 PHE A N 1
ATOM 755 C CA . PHE A 1 92 ? -5.768 1.568 -3.006 1.00 98.81 92 PHE A CA 1
ATOM 756 C C . PHE A 1 92 ? -6.825 2.453 -2.343 1.00 98.81 92 PHE A C 1
ATOM 758 O O . PHE A 1 92 ? -7.563 1.992 -1.473 1.00 98.81 92 PHE A O 1
ATOM 765 N N . HIS A 1 93 ? -6.927 3.712 -2.779 1.00 98.62 93 HIS A N 1
ATOM 766 C CA . HIS A 1 93 ? -7.929 4.649 -2.278 1.00 98.62 93 HIS A CA 1
ATOM 767 C C . HIS A 1 93 ? -9.343 4.164 -2.599 1.00 98.62 93 HIS A C 1
ATOM 769 O O . HIS A 1 93 ? -10.160 4.100 -1.692 1.00 98.62 93 HIS A O 1
ATOM 775 N N . GLU A 1 94 ? -9.614 3.748 -3.838 1.00 98.62 94 GLU A N 1
ATOM 776 C CA . GLU A 1 94 ? -10.918 3.215 -4.257 1.00 98.62 94 GLU A CA 1
ATOM 777 C C . GLU A 1 94 ? -11.329 1.966 -3.462 1.00 98.62 94 GLU A C 1
ATOM 779 O O . GLU A 1 94 ? -12.497 1.816 -3.105 1.00 98.62 94 GLU A O 1
ATOM 784 N N . ALA A 1 95 ? -10.391 1.057 -3.175 1.00 98.50 95 ALA A N 1
ATOM 785 C CA . ALA A 1 95 ? -10.660 -0.119 -2.352 1.00 98.50 95 ALA A CA 1
ATOM 786 C C . ALA A 1 95 ? -11.015 0.269 -0.914 1.00 98.50 95 ALA A C 1
ATOM 788 O O . ALA A 1 95 ? -11.991 -0.238 -0.361 1.00 98.50 95 ALA A O 1
ATOM 789 N N . LEU A 1 96 ? -10.245 1.187 -0.328 1.00 98.38 96 LEU A N 1
ATOM 790 C CA . LEU A 1 96 ? -10.440 1.621 1.048 1.00 98.38 96 LEU A CA 1
ATOM 791 C C . LEU A 1 96 ? -11.745 2.412 1.189 1.00 98.38 96 LEU A C 1
ATOM 793 O O . LEU A 1 96 ? -12.581 2.072 2.018 1.00 98.38 96 LEU A O 1
ATOM 797 N N . ASP A 1 97 ? -11.967 3.383 0.303 1.00 98.19 97 ASP A N 1
ATOM 798 C CA . ASP A 1 97 ? -13.167 4.223 0.240 1.00 98.19 97 ASP A CA 1
ATOM 799 C C . ASP A 1 97 ? -14.417 3.475 -0.202 1.00 98.19 97 ASP A C 1
ATOM 801 O O . ASP A 1 97 ? -15.485 4.071 -0.219 1.00 98.19 97 ASP A O 1
ATOM 805 N N . ALA A 1 98 ? -14.345 2.200 -0.575 1.00 97.75 98 ALA A N 1
ATOM 806 C CA . ALA A 1 98 ? -15.544 1.398 -0.787 1.00 97.75 98 ALA A CA 1
ATOM 807 C C . ALA A 1 98 ? -16.085 0.821 0.532 1.00 97.75 98 ALA A C 1
ATOM 809 O O . ALA A 1 98 ? -17.286 0.585 0.646 1.00 97.75 98 ALA A O 1
ATOM 810 N N . GLN A 1 99 ? -15.219 0.583 1.522 1.00 97.12 99 GLN A N 1
ATOM 811 C CA . GLN A 1 99 ? -15.527 -0.291 2.662 1.00 97.12 99 GLN A CA 1
ATOM 812 C C . GLN A 1 99 ? -15.212 0.317 4.028 1.00 97.12 99 GLN A C 1
ATOM 814 O O . GLN A 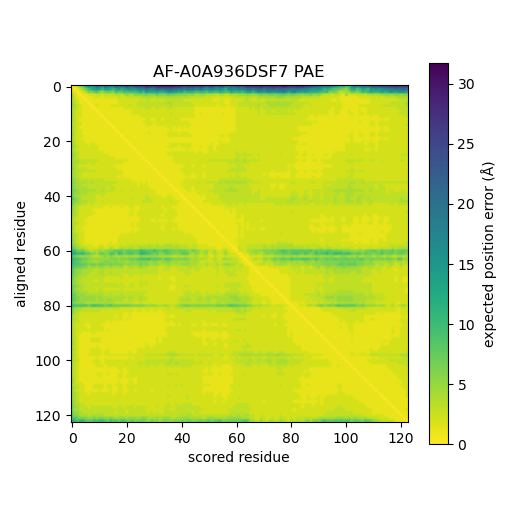1 9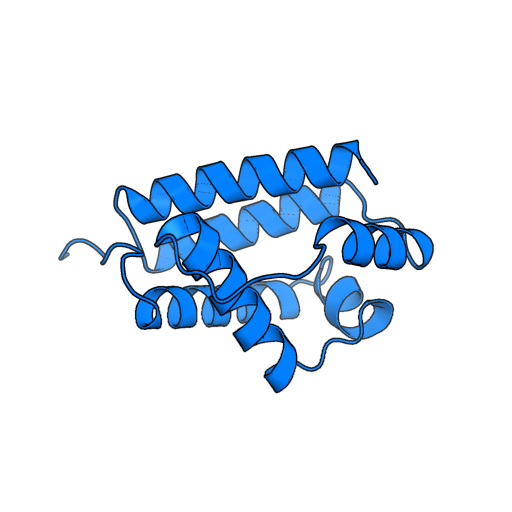9 ? -15.803 -0.117 5.013 1.00 97.12 99 GLN A O 1
ATOM 819 N N . PHE A 1 100 ? -14.321 1.306 4.095 1.00 98.31 100 PHE A N 1
ATOM 820 C CA . PHE A 1 100 ? -13.784 1.826 5.346 1.00 98.31 100 PHE A CA 1
ATOM 821 C C . PHE A 1 100 ? -13.769 3.352 5.380 1.00 98.31 100 PHE A C 1
ATOM 823 O O . PHE A 1 100 ? -13.5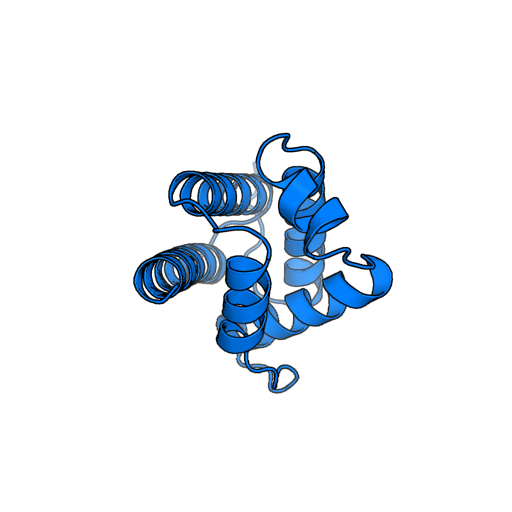79 4.021 4.364 1.00 98.31 100 PHE A O 1
ATOM 830 N N . GLU A 1 101 ? -13.927 3.907 6.577 1.00 98.00 101 GLU A N 1
ATOM 831 C CA . GLU A 1 101 ? -13.730 5.326 6.862 1.00 98.00 101 GLU A CA 1
ATOM 832 C C . GLU A 1 101 ? -13.282 5.525 8.313 1.00 98.00 101 GLU A C 1
ATOM 834 O O . GLU A 1 101 ? -13.453 4.648 9.148 1.00 98.00 101 GLU A O 1
ATOM 839 N N . GLY A 1 102 ? -12.702 6.685 8.615 1.00 97.94 102 GLY A N 1
ATOM 840 C CA . GLY A 1 102 ? -12.207 7.005 9.955 1.00 97.94 102 GLY A CA 1
ATOM 841 C C . GLY A 1 102 ? -10.706 7.309 10.003 1.00 97.94 102 GLY A C 1
ATOM 842 O O . GLY A 1 102 ? -10.030 7.325 8.964 1.00 97.94 102 GLY A O 1
ATOM 843 N N . PRO A 1 103 ? -10.177 7.643 11.193 1.00 98.38 103 PRO A N 1
ATOM 844 C CA . PRO A 1 103 ? -8.793 8.075 11.365 1.00 98.38 103 PRO A CA 1
ATOM 845 C C . PRO A 1 103 ? -7.737 7.093 10.838 1.00 98.38 103 PRO A C 1
ATOM 847 O O . PRO A 1 103 ? -6.757 7.536 10.227 1.00 98.38 103 PRO A O 1
ATOM 850 N N . LEU A 1 104 ? -7.903 5.782 11.038 1.00 98.50 104 LEU A N 1
ATOM 851 C CA . LEU A 1 104 ? -6.913 4.790 10.602 1.00 98.50 104 LEU A CA 1
ATOM 852 C C . LEU A 1 104 ? -6.966 4.553 9.091 1.00 98.50 104 LEU A C 1
ATOM 854 O O . LEU A 1 104 ? -5.913 4.426 8.463 1.00 98.50 104 LEU A O 1
ATOM 858 N N . ALA A 1 105 ? -8.148 4.610 8.480 1.00 98.56 105 ALA A N 1
ATOM 859 C CA . ALA A 1 105 ? -8.296 4.620 7.030 1.00 98.56 105 ALA A CA 1
ATOM 860 C C . ALA A 1 105 ? -7.605 5.850 6.404 1.00 98.56 105 ALA A C 1
ATOM 862 O O . ALA A 1 105 ? -6.827 5.719 5.456 1.00 98.56 105 ALA A O 1
ATOM 863 N N . GLN A 1 106 ? -7.790 7.051 6.966 1.00 98.50 106 GLN A N 1
ATOM 864 C CA . GLN A 1 106 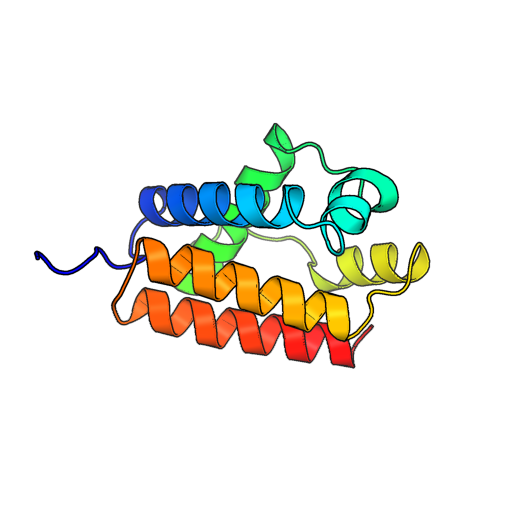? -7.096 8.255 6.475 1.00 98.50 106 GLN A CA 1
ATOM 865 C C . GLN A 1 106 ? -5.576 8.179 6.670 1.00 98.50 106 GLN A C 1
ATOM 867 O O . GLN A 1 106 ? -4.798 8.576 5.790 1.00 98.50 106 GLN A O 1
ATOM 872 N N . ARG A 1 107 ? -5.130 7.611 7.797 1.00 98.56 107 ARG A N 1
ATOM 873 C CA . ARG A 1 107 ? -3.715 7.306 8.030 1.00 98.56 107 ARG A CA 1
ATOM 874 C C . ARG A 1 107 ? -3.179 6.350 6.966 1.00 98.56 107 ARG A C 1
ATOM 876 O O . ARG A 1 107 ? -2.101 6.611 6.433 1.00 98.56 107 ARG A O 1
ATOM 883 N N . ALA A 1 108 ? -3.913 5.292 6.621 1.00 98.69 108 ALA A N 1
ATOM 884 C CA . ALA A 1 108 ? -3.503 4.327 5.604 1.00 98.69 108 ALA A CA 1
ATOM 885 C C . ALA A 1 108 ? -3.289 4.986 4.236 1.00 98.69 108 ALA A C 1
ATOM 887 O O . ALA A 1 108 ? -2.243 4.764 3.629 1.00 98.69 108 ALA A O 1
ATOM 888 N N . LYS A 1 109 ? -4.191 5.876 3.800 1.00 98.75 109 LYS A N 1
ATOM 889 C CA . LYS A 1 109 ? -4.011 6.663 2.562 1.00 98.75 109 LYS A CA 1
ATOM 890 C C . LYS A 1 109 ? -2.758 7.532 2.597 1.00 98.75 109 LYS A C 1
ATOM 892 O O . LYS A 1 109 ? -1.953 7.522 1.670 1.00 98.75 109 LYS A O 1
ATOM 897 N N . SER A 1 110 ? -2.561 8.254 3.699 1.00 98.56 110 SER A N 1
ATOM 898 C CA . SER A 1 110 ? -1.410 9.149 3.871 1.00 98.56 110 SER A CA 1
ATOM 899 C C . SER A 1 110 ? -0.083 8.382 3.844 1.00 98.56 110 SER A C 1
ATOM 901 O O . SER A 1 110 ? 0.900 8.818 3.241 1.00 98.56 110 SER A O 1
ATOM 903 N N . VAL A 1 111 ? -0.052 7.211 4.484 1.00 98.38 111 VAL A N 1
ATOM 904 C CA . VAL A 1 111 ? 1.106 6.312 4.493 1.00 98.38 111 VAL A CA 1
ATOM 905 C C . VAL A 1 111 ? 1.340 5.703 3.110 1.00 98.38 111 VAL A C 1
ATOM 907 O O . VAL A 1 111 ? 2.479 5.709 2.647 1.00 98.38 111 VAL A O 1
ATOM 910 N N . ALA A 1 112 ? 0.287 5.248 2.425 1.00 98.56 112 ALA A N 1
ATOM 911 C CA . ALA A 1 112 ? 0.359 4.721 1.062 1.00 98.56 112 ALA A CA 1
ATOM 912 C C . ALA A 1 112 ? 0.976 5.745 0.102 1.00 98.56 112 ALA A C 1
ATOM 914 O O . ALA A 1 112 ? 1.950 5.430 -0.582 1.00 98.56 112 ALA A O 1
ATOM 915 N N . ALA A 1 113 ? 0.478 6.985 0.120 1.00 98.31 113 ALA A N 1
ATOM 916 C CA . ALA A 1 113 ? 0.981 8.077 -0.711 1.00 98.31 113 ALA A CA 1
ATOM 917 C C . ALA A 1 113 ? 2.476 8.340 -0.475 1.00 98.31 113 ALA A C 1
ATOM 919 O O . ALA A 1 113 ? 3.252 8.433 -1.426 1.00 98.31 113 ALA A O 1
ATOM 920 N N . ARG A 1 114 ? 2.908 8.382 0.793 1.00 98.12 114 ARG A N 1
ATOM 921 C CA . ARG A 1 114 ? 4.327 8.544 1.149 1.00 98.12 114 ARG A CA 1
ATOM 922 C C . ARG A 1 114 ? 5.190 7.378 0.675 1.00 98.12 114 ARG A C 1
ATOM 924 O O . ARG A 1 114 ? 6.297 7.609 0.200 1.00 98.12 114 ARG A O 1
ATOM 931 N N . ILE A 1 115 ? 4.717 6.139 0.820 1.00 97.06 115 ILE A N 1
ATOM 932 C CA . ILE A 1 115 ? 5.448 4.947 0.367 1.00 97.06 115 ILE A CA 1
ATOM 933 C C . ILE A 1 115 ? 5.617 4.980 -1.149 1.00 97.06 115 ILE A C 1
ATOM 935 O O . ILE A 1 115 ? 6.738 4.822 -1.622 1.00 97.06 115 ILE A O 1
ATOM 939 N N . ALA A 1 116 ? 4.534 5.212 -1.891 1.00 96.69 116 ALA A N 1
ATOM 940 C CA . ALA A 1 116 ? 4.562 5.266 -3.347 1.00 96.69 116 ALA A CA 1
ATOM 941 C C . ALA A 1 116 ? 5.487 6.383 -3.848 1.00 96.69 116 ALA A C 1
ATOM 943 O O . ALA A 1 116 ? 6.360 6.114 -4.666 1.00 96.69 116 ALA A O 1
ATOM 944 N N . HIS A 1 117 ? 5.373 7.593 -3.289 1.00 96.62 117 HIS A N 1
ATOM 945 C CA . HIS A 1 117 ? 6.244 8.715 -3.641 1.00 96.62 117 HIS A CA 1
ATOM 946 C C . HIS A 1 117 ? 7.723 8.412 -3.369 1.00 96.62 117 HIS A C 1
ATOM 948 O O . HIS A 1 117 ? 8.564 8.562 -4.253 1.00 96.62 117 HIS A O 1
ATOM 954 N N . ASN A 1 118 ? 8.049 7.934 -2.163 1.00 95.75 118 ASN A N 1
ATOM 955 C CA . ASN A 1 118 ? 9.429 7.611 -1.800 1.00 95.75 118 ASN A CA 1
ATOM 956 C C . ASN A 1 118 ? 9.990 6.475 -2.653 1.00 95.75 118 ASN A C 1
ATOM 958 O O . ASN A 1 118 ? 11.164 6.490 -3.002 1.00 95.75 118 ASN A O 1
ATOM 962 N N . MET A 1 119 ? 9.169 5.472 -2.961 1.00 95.81 119 MET A N 1
ATOM 963 C CA . MET A 1 119 ? 9.587 4.354 -3.788 1.00 95.81 119 MET A CA 1
ATOM 964 C C . MET A 1 119 ? 9.854 4.818 -5.217 1.00 95.81 119 MET A C 1
ATOM 966 O O . MET A 1 119 ? 10.940 4.569 -5.717 1.00 95.81 119 MET A O 1
ATOM 970 N N . GLN A 1 120 ? 8.929 5.560 -5.823 1.00 95.00 120 GLN A N 1
ATOM 971 C CA . GLN A 1 120 ? 9.105 6.144 -7.151 1.00 95.00 120 GLN A CA 1
ATOM 972 C C . GLN A 1 120 ? 10.366 7.016 -7.241 1.00 95.00 120 GLN A C 1
ATOM 974 O O . GLN A 1 120 ? 11.081 6.940 -8.228 1.00 95.00 120 GLN A O 1
ATOM 979 N N . ALA A 1 121 ? 10.660 7.826 -6.220 1.00 94.62 121 ALA A N 1
ATOM 980 C CA . ALA A 1 121 ? 11.839 8.694 -6.214 1.00 94.62 121 ALA A CA 1
ATOM 981 C C . ALA A 1 121 ? 13.173 7.941 -6.045 1.00 94.62 121 ALA A C 1
ATOM 983 O O . ALA A 1 121 ? 14.234 8.500 -6.311 1.00 94.62 121 ALA A O 1
ATOM 984 N N . LEU A 1 122 ? 13.135 6.706 -5.536 1.00 92.50 122 LEU A N 1
ATOM 985 C CA . LEU A 1 122 ? 14.322 5.920 -5.197 1.00 92.50 122 LEU A CA 1
ATOM 986 C C . LEU A 1 122 ? 14.579 4.750 -6.146 1.00 92.50 122 LEU A C 1
ATOM 988 O O . LEU A 1 122 ? 15.604 4.089 -5.968 1.00 92.50 122 LEU A O 1
ATOM 992 N N . LEU A 1 123 ? 13.660 4.441 -7.057 1.00 90.44 123 LEU A N 1
ATOM 993 C CA . LEU A 1 123 ? 13.820 3.409 -8.080 1.00 90.44 123 LEU A CA 1
ATOM 994 C C . LEU A 1 123 ? 14.349 4.026 -9.370 1.00 90.44 123 LEU A C 1
ATOM 996 O O . LEU A 1 123 ? 15.303 3.422 -9.901 1.00 90.44 123 LEU A O 1
#

Solvent-accessible surface area (backbone atoms only — not comparable to full-atom values): 7028 Å² total; per-residue (Å²): 132,80,82,54,52,51,54,83,44,71,68,48,43,43,54,44,50,55,53,28,49,57,50,43,63,69,30,86,82,48,20,52,52,46,55,68,71,64,54,62,54,61,90,65,46,52,61,56,53,38,31,44,48,36,26,75,72,74,66,47,84,80,55,85,76,67,64,66,61,57,51,44,59,46,31,75,76,50,76,76,49,72,66,54,50,54,51,52,51,50,48,45,49,55,36,39,68,71,62,39,37,53,73,50,38,55,48,49,53,56,50,50,52,52,51,46,53,53,46,65,77,72,103

Radius of gyration: 14.18 Å; Cα contacts (8 Å, |Δi|>4): 117; chains: 1; bounding box: 42×27×33 Å

Foldseek 3Di:
DDAFAACADLVSLLQLLVLLVVVQCVDPVRVCLVCPQVVDDCVVPSVQVSQVLCCQQVVDDSHDDPVLVSVVVSCVSPNDDPVNLVVSLVSSLVSCVVGHDDDSSVSSSVVSVVVSVVSNVVD

Sequence (123 aa):
MDPRPDLDSPERIRVFIDAFYARVLADPLLAPIFLDVAAIELSRHIPIICAYWEKLILGADGYRRHTMNIHRALHAKRPLDPQAFERWLRLFHEALDAQFEGPLAQRAKSVAARIAHNMQALL

Nearest PDB structures (foldseek):
  2ig3-assembly1_A  TM=8.955E-01  e=9.305E-05  Campylobacter jejuni
  6td7-assembly1_A  TM=7.326E-01  e=9.108E-02  Chlamydomonas reinhardtii
  3tm3-assembly1_A-2  TM=5.381E-01  e=1.431E+00  Vitreoscilla stercoraria
  3tld-assembly1_B  TM=4.414E-01  e=1.221E+00  Vitreoscilla stercoraria
  6fzo-assembly1_D  TM=4.429E-01  e=3.340E+00  synthetic construct

pLDDT: mean 96.44, std 4.38, range [62.31, 98.88]

Mean predicted aligned error: 2.59 Å